Protein AF-A0A7K2VRA4-F1 (afdb_monomer_lite)

pLDDT: mean 86.41, std 10.92, range [53.72, 97.88]

Radius of gyration: 11.52 Å; chains: 1; bounding box: 28×20×28 Å

Secondary structure (DSSP, 8-state):
--------STT--HHHHHHHHHHHHHHHHHTT----HHHHHHHHHH---

Sequence (49 aa):
EMIRVNHYGPDATGQVVRRALAALGTALAAQGLTVDPEAAMAAVDEFVL

Structure (mmCIF, N/CA/C/O backbone):
data_AF-A0A7K2VRA4-F1
#
_entry.id   AF-A0A7K2VRA4-F1
#
loop_
_atom_site.group_PDB
_atom_site.id
_atom_site.type_symbol
_atom_site.label_atom_id
_atom_site.label_alt_id
_atom_site.label_comp_id
_atom_site.label_asym_id
_atom_site.label_entity_id
_atom_site.label_seq_id
_atom_site.pdbx_PDB_ins_code
_atom_site.Cartn_x
_atom_site.Cartn_y
_atom_site.Cartn_z
_atom_site.occupancy
_atom_site.B_iso_or_equiv
_atom_site.auth_seq_id
_atom_site.auth_comp_id
_atom_site.auth_asym_id
_atom_site.auth_atom_id
_atom_site.pdbx_PDB_model_num
ATOM 1 N N . GLU A 1 1 ? -11.379 -0.827 -2.925 1.00 56.06 1 GLU A N 1
ATOM 2 C CA . GLU A 1 1 ? -10.869 -0.177 -4.151 1.00 56.06 1 GLU A CA 1
ATOM 3 C C . GLU A 1 1 ? -9.354 -0.339 -4.174 1.00 56.06 1 GLU A C 1
ATOM 5 O O . GLU A 1 1 ? -8.758 -0.284 -3.105 1.00 56.06 1 GLU A O 1
ATOM 10 N N . MET A 1 2 ? -8.748 -0.653 -5.322 1.00 68.81 2 MET A N 1
ATOM 11 C CA . MET A 1 2 ? -7.321 -0.996 -5.402 1.00 68.81 2 MET A CA 1
ATOM 12 C C . MET A 1 2 ? -6.541 0.149 -6.054 1.00 68.81 2 MET A C 1
ATOM 14 O O . MET A 1 2 ? -6.854 0.552 -7.173 1.00 68.81 2 MET A O 1
ATOM 18 N N . ILE A 1 3 ? -5.516 0.659 -5.368 1.00 70.94 3 ILE A N 1
ATOM 19 C CA . ILE A 1 3 ? -4.609 1.679 -5.906 1.00 70.94 3 ILE A CA 1
ATOM 20 C C . ILE A 1 3 ? -3.398 0.967 -6.509 1.00 70.94 3 ILE A C 1
ATOM 22 O O . ILE A 1 3 ? -2.667 0.278 -5.800 1.00 70.94 3 ILE A O 1
ATOM 26 N N . ARG A 1 4 ? -3.164 1.148 -7.813 1.00 77.06 4 ARG A N 1
ATOM 27 C CA . ARG A 1 4 ? -1.964 0.644 -8.491 1.00 77.06 4 ARG A CA 1
ATOM 28 C C . ARG A 1 4 ? -0.900 1.734 -8.544 1.00 77.06 4 ARG A C 1
ATOM 30 O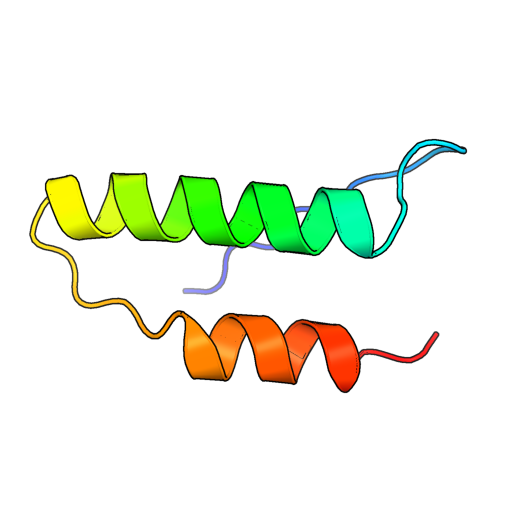 O . ARG A 1 4 ? -1.090 2.749 -9.210 1.00 77.06 4 ARG A O 1
ATOM 37 N N . VAL A 1 5 ? 0.236 1.496 -7.899 1.00 75.44 5 VAL A N 1
ATOM 38 C CA . VAL A 1 5 ? 1.419 2.362 -7.965 1.00 75.44 5 VAL A CA 1
ATOM 39 C C . VAL A 1 5 ? 2.484 1.631 -8.771 1.00 75.44 5 VAL A C 1
ATOM 41 O O . VAL A 1 5 ? 2.877 0.531 -8.402 1.00 75.44 5 VAL A O 1
ATOM 44 N N . ASN A 1 6 ? 2.940 2.220 -9.877 1.00 80.94 6 ASN A N 1
ATOM 45 C CA . ASN A 1 6 ? 4.013 1.639 -10.684 1.00 80.94 6 ASN A CA 1
ATOM 46 C C . ASN A 1 6 ? 5.272 2.489 -10.542 1.00 80.94 6 ASN A C 1
ATOM 48 O O . ASN A 1 6 ? 5.199 3.717 -10.608 1.00 80.94 6 ASN A O 1
ATOM 52 N N . HIS A 1 7 ? 6.417 1.831 -10.403 1.00 82.19 7 HIS A N 1
ATOM 53 C CA . HIS A 1 7 ? 7.727 2.461 -10.477 1.00 82.19 7 HIS A CA 1
ATOM 54 C C . HIS A 1 7 ? 8.428 1.970 -11.750 1.00 82.19 7 HIS A C 1
ATOM 56 O O . HIS A 1 7 ? 8.398 0.778 -12.043 1.00 82.19 7 HIS A O 1
ATOM 62 N N . TYR A 1 8 ? 9.010 2.886 -12.527 1.00 83.94 8 TYR A N 1
ATOM 63 C CA . TYR A 1 8 ? 9.638 2.595 -13.818 1.00 83.94 8 TYR A CA 1
ATOM 64 C C . TYR A 1 8 ? 11.054 3.166 -13.869 1.00 83.94 8 TYR A C 1
ATOM 66 O O . TYR A 1 8 ? 11.331 4.193 -13.249 1.00 83.94 8 TYR A O 1
ATOM 74 N N . GLY A 1 9 ? 11.915 2.533 -14.668 1.00 88.12 9 GLY A N 1
ATOM 75 C CA . GLY A 1 9 ? 13.306 2.938 -14.867 1.00 88.12 9 GLY A CA 1
ATOM 76 C C . GLY A 1 9 ? 14.308 1.985 -14.207 1.00 88.12 9 GLY A C 1
ATOM 77 O O . GLY A 1 9 ? 13.907 1.006 -13.580 1.00 88.12 9 GLY A O 1
ATOM 78 N N . PRO A 1 10 ? 15.617 2.246 -14.358 1.00 88.31 10 PRO A N 1
ATOM 79 C CA . PRO A 1 10 ? 16.678 1.362 -13.866 1.00 88.31 10 PRO A CA 1
ATOM 80 C C . PRO A 1 10 ? 16.669 1.169 -12.340 1.00 88.31 10 PRO A C 1
ATOM 82 O O . PRO A 1 10 ? 17.133 0.142 -11.855 1.00 88.31 10 PRO A O 1
ATOM 85 N N . ASP A 1 11 ? 16.086 2.107 -11.593 1.00 87.25 11 ASP A N 1
ATOM 86 C CA . ASP A 1 11 ? 15.977 2.034 -10.133 1.00 87.25 11 ASP A CA 1
ATOM 87 C C . ASP A 1 11 ? 14.747 1.248 -9.645 1.00 87.25 11 ASP A C 1
ATOM 89 O O . ASP A 1 11 ? 14.606 1.008 -8.442 1.00 87.25 11 ASP A O 1
ATOM 93 N N . ALA A 1 12 ? 13.881 0.790 -10.560 1.00 86.62 12 ALA A N 1
ATOM 94 C 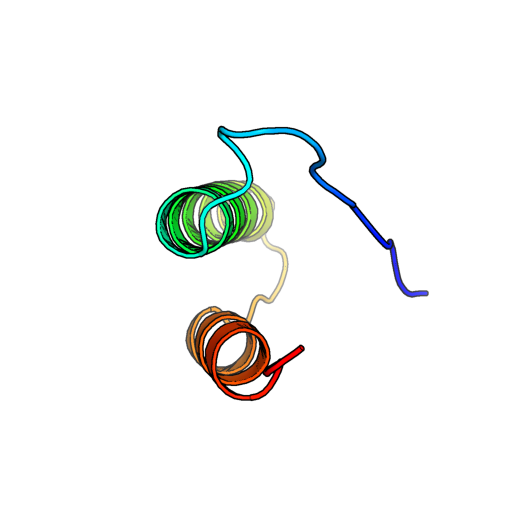CA . ALA A 1 12 ? 12.691 -0.008 -10.260 1.00 86.62 12 ALA A CA 1
ATOM 95 C C . ALA A 1 12 ? 13.036 -1.461 -9.900 1.00 86.62 12 ALA A C 1
ATOM 97 O O . ALA A 1 12 ? 12.595 -2.423 -10.524 1.00 86.62 12 ALA A O 1
ATOM 98 N N . THR A 1 13 ? 13.856 -1.615 -8.866 1.00 88.25 13 THR A N 1
ATOM 99 C CA . THR A 1 13 ? 14.297 -2.903 -8.342 1.00 88.25 13 THR A CA 1
ATOM 100 C C . THR A 1 13 ? 13.281 -3.461 -7.345 1.00 88.25 13 THR A C 1
ATOM 102 O O . THR A 1 13 ? 12.618 -2.715 -6.619 1.00 88.25 13 THR A O 1
ATOM 105 N N . GLY A 1 14 ? 13.219 -4.789 -7.214 1.00 86.06 14 GLY A N 1
ATOM 106 C CA . GLY A 1 14 ? 12.374 -5.433 -6.199 1.00 86.06 14 GLY A CA 1
ATOM 107 C C . GLY A 1 14 ? 12.702 -4.990 -4.764 1.00 86.06 14 GLY A C 1
ATOM 108 O O . GLY A 1 14 ? 11.815 -4.896 -3.920 1.00 86.06 14 GLY A O 1
ATOM 109 N N . GLN A 1 15 ? 13.960 -4.630 -4.478 1.00 89.12 15 GLN A N 1
ATOM 110 C CA . GLN A 1 15 ? 14.338 -4.083 -3.172 1.00 89.12 15 GLN A CA 1
ATOM 111 C C . GLN A 1 15 ? 13.705 -2.709 -2.912 1.00 89.12 15 GLN A C 1
ATOM 113 O O . GLN A 1 15 ? 13.264 -2.453 -1.791 1.00 89.12 15 GLN A O 1
ATOM 118 N N . VAL A 1 16 ? 13.631 -1.835 -3.922 1.00 91.12 16 VAL A N 1
ATOM 119 C CA . VAL A 1 16 ? 12.947 -0.536 -3.802 1.00 91.12 16 VAL A CA 1
ATOM 120 C C . VAL A 1 16 ? 11.456 -0.740 -3.543 1.00 91.12 16 VAL A C 1
ATOM 122 O O . VAL A 1 16 ? 10.915 -0.104 -2.638 1.00 91.12 16 VAL A O 1
ATOM 125 N N . VAL A 1 17 ? 10.816 -1.682 -4.243 1.00 88.62 17 VAL A N 1
ATOM 126 C CA . VAL A 1 17 ? 9.398 -2.023 -4.026 1.00 88.62 17 VAL A CA 1
ATOM 127 C C . VAL A 1 17 ? 9.154 -2.516 -2.597 1.00 88.62 17 VAL A C 1
ATOM 129 O O . VAL A 1 17 ? 8.280 -1.983 -1.912 1.00 88.62 17 VAL A O 1
ATOM 132 N N . ARG A 1 18 ? 9.971 -3.454 -2.095 1.00 90.88 18 ARG A N 1
ATOM 133 C CA . ARG A 1 18 ? 9.869 -3.941 -0.706 1.00 90.88 18 ARG A CA 1
ATOM 134 C C . ARG A 1 18 ? 10.010 -2.812 0.318 1.00 90.88 18 ARG A C 1
ATOM 136 O O . ARG A 1 18 ? 9.208 -2.714 1.244 1.00 90.88 18 ARG A O 1
ATOM 143 N N . ARG A 1 19 ? 10.988 -1.914 0.137 1.00 92.75 19 ARG A N 1
ATOM 144 C CA . ARG A 1 19 ? 11.182 -0.759 1.036 1.00 92.75 19 ARG A CA 1
ATOM 145 C C . ARG A 1 19 ? 10.003 0.213 0.989 1.00 92.75 19 ARG A C 1
ATOM 147 O O . ARG A 1 19 ? 9.589 0.701 2.039 1.00 92.75 19 ARG A O 1
ATOM 154 N N . ALA A 1 20 ? 9.458 0.478 -0.197 1.00 91.81 20 ALA A N 1
ATOM 155 C CA . ALA A 1 20 ? 8.302 1.352 -0.364 1.00 91.81 20 ALA A CA 1
ATOM 156 C C . ALA A 1 20 ? 7.052 0.783 0.326 1.00 91.81 20 ALA A C 1
ATOM 158 O O . ALA A 1 20 ? 6.379 1.507 1.057 1.00 91.81 20 ALA A O 1
ATOM 159 N N . LEU A 1 21 ? 6.776 -0.514 0.157 1.00 91.56 21 LEU A N 1
ATOM 160 C CA . LEU A 1 21 ? 5.648 -1.183 0.810 1.00 91.56 21 LEU A CA 1
ATOM 161 C C . LEU A 1 21 ? 5.794 -1.219 2.333 1.00 91.56 21 LEU A C 1
ATOM 163 O O . LEU A 1 21 ? 4.823 -0.947 3.035 1.00 91.56 21 LEU A O 1
ATOM 167 N N . ALA A 1 22 ? 6.998 -1.469 2.855 1.00 94.00 22 ALA A N 1
ATOM 168 C CA . ALA A 1 22 ? 7.253 -1.412 4.295 1.00 94.00 22 ALA A CA 1
ATOM 169 C C . ALA A 1 22 ? 6.999 -0.004 4.871 1.00 94.00 22 ALA A C 1
ATOM 171 O O . ALA A 1 22 ? 6.340 0.150 5.905 1.00 94.00 22 ALA A O 1
ATOM 172 N N . ALA A 1 23 ? 7.479 1.038 4.182 1.00 94.94 23 ALA A N 1
ATOM 173 C CA . ALA A 1 23 ? 7.253 2.428 4.577 1.00 94.94 23 ALA A CA 1
ATOM 174 C C . ALA A 1 23 ? 5.764 2.808 4.524 1.00 94.94 23 ALA A C 1
ATOM 176 O O . ALA A 1 23 ? 5.248 3.423 5.458 1.00 94.94 23 ALA A O 1
ATOM 177 N N . LEU A 1 24 ? 5.0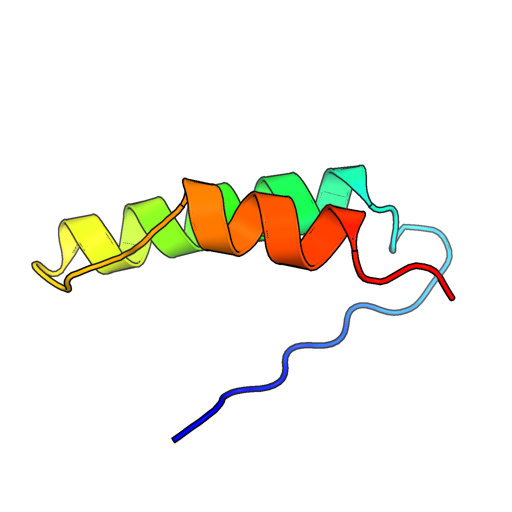59 2.400 3.465 1.00 92.88 24 LEU A N 1
ATOM 178 C CA . LEU A 1 24 ? 3.627 2.638 3.312 1.00 92.88 24 LEU A CA 1
ATOM 179 C C . LEU A 1 24 ? 2.813 1.916 4.392 1.00 92.88 24 LEU A C 1
ATOM 181 O O . LEU A 1 24 ? 1.963 2.537 5.024 1.00 92.88 24 LEU A O 1
ATOM 185 N N . GLY A 1 25 ? 3.101 0.637 4.647 1.00 94.00 25 GLY A N 1
ATOM 186 C CA . GLY A 1 25 ? 2.447 -0.138 5.702 1.00 94.00 25 GLY A CA 1
ATOM 187 C C . GLY A 1 25 ? 2.618 0.510 7.076 1.00 94.00 25 GLY A C 1
ATOM 188 O O . GLY A 1 25 ? 1.647 0.647 7.815 1.00 94.00 25 GLY A O 1
ATOM 189 N N . THR A 1 26 ? 3.823 1.008 7.374 1.00 96.88 26 THR A N 1
ATOM 190 C CA . THR A 1 26 ? 4.108 1.755 8.611 1.00 96.88 26 THR A CA 1
ATOM 191 C C . THR A 1 26 ? 3.260 3.025 8.711 1.00 96.88 26 THR A C 1
ATOM 193 O O . THR A 1 26 ? 2.658 3.286 9.752 1.00 96.88 26 THR A O 1
ATOM 196 N N . ALA A 1 27 ? 3.175 3.804 7.630 1.00 96.75 27 ALA A N 1
ATOM 197 C CA . ALA A 1 27 ? 2.395 5.039 7.601 1.00 96.75 27 ALA A CA 1
ATOM 198 C C . ALA A 1 27 ? 0.886 4.784 7.764 1.00 96.75 27 ALA A C 1
ATOM 200 O O . ALA A 1 27 ? 0.226 5.492 8.521 1.00 96.75 27 ALA A O 1
ATOM 201 N N . LEU A 1 28 ? 0.345 3.760 7.101 1.00 94.75 28 LEU A N 1
ATOM 202 C CA . LEU A 1 28 ? -1.069 3.385 7.206 1.00 94.75 28 LEU A CA 1
ATOM 203 C C . LEU A 1 28 ? -1.409 2.846 8.605 1.00 94.75 28 LEU A C 1
ATOM 205 O O . LEU A 1 28 ? -2.416 3.249 9.188 1.00 94.75 28 LEU A O 1
ATOM 209 N N . ALA A 1 29 ? -0.543 2.006 9.181 1.00 96.12 29 ALA A N 1
ATOM 210 C CA . ALA A 1 29 ? -0.703 1.512 10.548 1.00 96.12 29 ALA A CA 1
ATOM 211 C C . ALA A 1 29 ? -0.689 2.657 11.574 1.00 96.12 29 ALA A C 1
ATOM 213 O O . ALA A 1 29 ? -1.501 2.668 12.499 1.00 96.12 29 ALA A O 1
ATOM 214 N N . ALA A 1 30 ? 0.170 3.665 11.380 1.00 97.88 30 ALA A N 1
ATOM 215 C CA . ALA A 1 30 ? 0.201 4.862 12.223 1.00 97.88 30 ALA A CA 1
ATOM 216 C C . ALA A 1 30 ? -1.100 5.688 12.157 1.00 97.88 30 ALA A C 1
ATOM 218 O O . ALA A 1 30 ? -1.385 6.450 13.079 1.00 97.88 30 ALA A O 1
ATOM 219 N N . GLN A 1 31 ? -1.910 5.519 11.107 1.00 97.81 31 GLN A N 1
ATOM 220 C CA . GLN A 1 31 ? -3.251 6.108 10.995 1.00 97.81 31 GLN A CA 1
ATOM 221 C C . GLN A 1 31 ? -4.369 5.209 11.551 1.00 97.81 31 GLN A C 1
ATOM 223 O O . GLN A 1 31 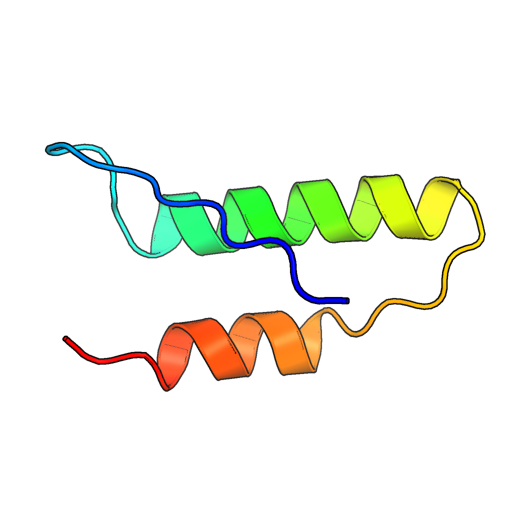? -5.545 5.536 11.412 1.00 97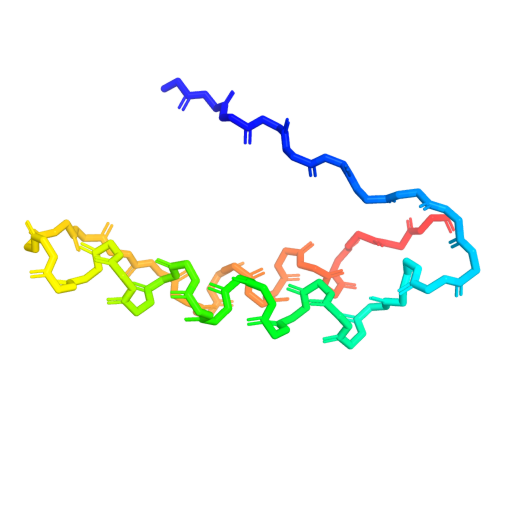.81 31 GLN A O 1
ATOM 228 N N . GLY A 1 32 ? -4.027 4.087 12.191 1.00 97.62 32 GLY A N 1
ATOM 229 C CA . GLY A 1 32 ? -4.995 3.147 12.763 1.00 97.62 32 GLY A CA 1
ATOM 230 C C . GLY A 1 32 ? -5.658 2.231 11.733 1.00 97.62 32 GLY A C 1
ATOM 231 O O . GLY A 1 32 ? -6.648 1.572 12.050 1.00 97.62 32 GLY A O 1
ATOM 232 N N . LEU A 1 33 ? -5.135 2.178 10.506 1.00 96.81 33 LEU A N 1
ATOM 233 C CA . LEU A 1 33 ? -5.637 1.274 9.479 1.00 96.81 33 LEU A CA 1
ATOM 234 C C . LEU A 1 33 ? -5.074 -0.131 9.686 1.00 96.81 33 LEU A C 1
ATOM 236 O O . LEU A 1 33 ? -3.906 -0.316 10.026 1.00 96.81 33 LEU A O 1
ATOM 240 N N . THR A 1 34 ? -5.911 -1.137 9.445 1.00 95.44 34 THR A N 1
ATOM 241 C CA . THR A 1 34 ? -5.464 -2.530 9.403 1.00 95.44 34 THR A CA 1
ATOM 242 C C . THR A 1 34 ? -4.638 -2.756 8.141 1.00 95.44 34 THR A C 1
ATOM 244 O O . THR A 1 34 ? -5.097 -2.470 7.036 1.00 95.44 34 THR A O 1
ATOM 247 N N . VAL A 1 35 ? -3.423 -3.272 8.310 1.00 93.81 35 VAL A N 1
ATOM 248 C CA . VAL A 1 35 ? -2.489 -3.595 7.226 1.00 93.81 35 VAL A CA 1
ATOM 249 C C . VAL A 1 35 ? -1.977 -5.022 7.385 1.00 93.81 35 VAL A C 1
ATOM 251 O O . VAL A 1 35 ? -1.888 -5.516 8.507 1.00 93.81 35 VAL A O 1
ATOM 254 N N . ASP A 1 36 ? -1.602 -5.654 6.273 1.00 94.38 36 ASP A N 1
ATOM 255 C CA . ASP A 1 36 ? -0.967 -6.977 6.242 1.00 94.38 36 ASP A CA 1
ATOM 256 C C . ASP A 1 36 ? 0.388 -6.890 5.511 1.00 94.38 36 ASP A C 1
ATOM 258 O O . ASP A 1 36 ? 0.448 -7.001 4.281 1.00 94.38 36 ASP A O 1
ATOM 262 N N . PRO A 1 37 ? 1.485 -6.599 6.240 1.00 90.62 37 PRO A N 1
ATOM 263 C CA . PRO A 1 37 ? 2.811 -6.467 5.643 1.00 90.62 37 PRO A CA 1
ATOM 264 C C . PRO A 1 37 ? 3.342 -7.779 5.062 1.00 90.62 37 PRO A C 1
ATOM 266 O O . PRO A 1 37 ? 4.030 -7.745 4.046 1.00 90.62 37 PRO A O 1
ATOM 269 N N . GLU A 1 38 ? 3.017 -8.917 5.678 1.00 92.00 38 GLU A N 1
ATOM 270 C CA . GLU A 1 38 ? 3.470 -10.238 5.227 1.00 92.00 38 GLU A CA 1
ATOM 271 C C . GLU A 1 38 ? 2.821 -10.595 3.890 1.00 92.00 38 GLU A C 1
ATOM 273 O O . GLU A 1 38 ? 3.526 -10.916 2.932 1.00 92.00 38 GLU A O 1
ATOM 278 N N . ALA A 1 39 ? 1.498 -10.431 3.770 1.00 91.12 39 ALA A N 1
ATOM 279 C CA . ALA A 1 39 ? 0.811 -10.634 2.497 1.00 91.12 39 ALA A CA 1
ATOM 280 C C . ALA A 1 39 ? 1.313 -9.666 1.414 1.00 91.12 39 ALA A C 1
ATOM 282 O O . ALA A 1 39 ? 1.461 -10.054 0.255 1.00 91.12 39 ALA A O 1
ATOM 283 N N . ALA A 1 40 ? 1.626 -8.417 1.780 1.00 89.19 40 ALA A N 1
ATOM 284 C CA . ALA A 1 40 ? 2.210 -7.456 0.850 1.00 89.19 40 ALA A CA 1
ATOM 285 C C . ALA A 1 40 ? 3.606 -7.881 0.359 1.00 89.19 40 ALA A C 1
ATOM 287 O O . ALA A 1 40 ? 3.907 -7.677 -0.816 1.00 89.19 40 ALA A O 1
ATOM 288 N N . MET A 1 41 ? 4.452 -8.467 1.216 1.00 89.44 41 MET A N 1
ATOM 289 C CA . MET A 1 41 ? 5.763 -8.988 0.801 1.00 89.44 41 MET A CA 1
ATOM 290 C C . MET A 1 41 ? 5.623 -10.238 -0.073 1.00 89.44 41 MET A C 1
ATOM 292 O O . MET A 1 41 ? 6.262 -10.306 -1.122 1.00 89.44 41 MET A O 1
ATOM 296 N N . ALA A 1 42 ? 4.745 -11.175 0.297 1.00 88.94 42 ALA A N 1
ATOM 297 C CA . ALA A 1 42 ? 4.471 -12.369 -0.503 1.00 88.94 42 ALA A CA 1
ATOM 298 C C . ALA A 1 42 ? 3.991 -12.003 -1.917 1.00 88.94 42 ALA A C 1
ATOM 300 O O . ALA A 1 42 ? 4.495 -12.533 -2.904 1.00 88.94 42 ALA A O 1
ATOM 301 N N . ALA A 1 43 ? 3.101 -11.012 -2.029 1.00 85.56 43 ALA A N 1
ATOM 302 C CA . ALA A 1 43 ? 2.610 -10.534 -3.316 1.00 85.56 43 ALA A CA 1
ATOM 303 C C . ALA A 1 43 ? 3.713 -9.940 -4.210 1.00 85.56 43 ALA A C 1
ATOM 305 O O . ALA A 1 43 ? 3.603 -10.022 -5.430 1.00 85.56 43 ALA A O 1
ATOM 306 N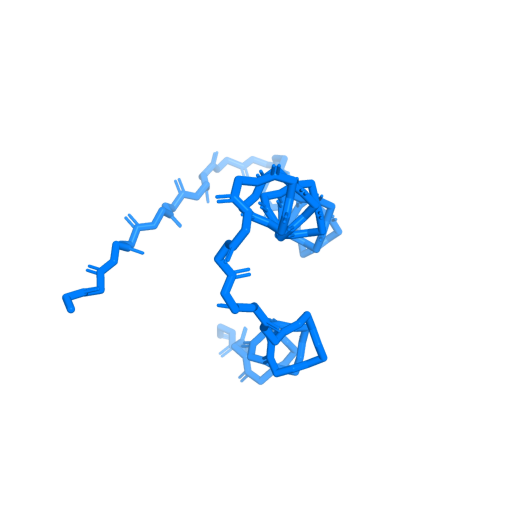 N . VAL A 1 44 ? 4.772 -9.348 -3.640 1.00 83.44 44 VAL A N 1
ATOM 307 C CA . VAL A 1 44 ? 5.935 -8.882 -4.422 1.00 83.44 44 VAL A CA 1
ATOM 308 C C . VAL A 1 44 ? 6.729 -10.056 -4.974 1.00 83.44 44 VAL A C 1
ATOM 310 O O . VAL A 1 44 ? 7.166 -10.002 -6.120 1.00 83.44 44 VAL A O 1
ATOM 313 N N . ASP A 1 45 ? 6.927 -11.093 -4.164 1.00 80.75 45 ASP A N 1
ATOM 314 C CA . ASP A 1 45 ? 7.746 -12.244 -4.538 1.00 80.75 45 ASP A CA 1
ATOM 315 C C . ASP A 1 45 ? 7.017 -13.181 -5.525 1.00 80.75 45 ASP A C 1
ATOM 317 O O . ASP A 1 45 ? 7.662 -13.808 -6.365 1.00 80.75 45 ASP A O 1
ATOM 321 N N . GLU A 1 46 ? 5.680 -13.229 -5.490 1.00 77.25 46 GLU A N 1
ATOM 322 C CA . GLU A 1 46 ? 4.844 -13.933 -6.478 1.00 77.25 46 GLU A CA 1
ATOM 323 C C . GLU A 1 46 ? 4.754 -13.201 -7.830 1.00 77.25 46 GLU A C 1
ATOM 325 O O . GLU A 1 46 ? 4.485 -13.826 -8.859 1.00 77.25 46 GLU A O 1
ATOM 330 N N . PHE A 1 47 ? 4.998 -11.886 -7.856 1.00 67.06 47 PHE A N 1
ATOM 331 C CA . PHE A 1 47 ? 4.960 -11.069 -9.072 1.00 67.06 47 PHE A CA 1
ATOM 332 C C . PHE A 1 47 ? 6.255 -11.235 -9.886 1.00 67.06 47 PHE A C 1
ATOM 334 O O . PHE A 1 47 ? 7.092 -10.337 -9.984 1.00 67.06 47 PHE A O 1
ATOM 341 N N . VAL A 1 48 ? 6.436 -12.417 -10.473 1.00 53.72 48 VAL A N 1
ATOM 342 C CA . VAL A 1 48 ? 7.503 -12.680 -11.445 1.00 53.72 48 VAL A CA 1
ATOM 343 C C . VAL A 1 48 ? 7.044 -12.173 -12.818 1.00 53.72 48 VAL A C 1
ATOM 345 O O . VAL A 1 48 ? 6.005 -12.600 -13.318 1.00 53.72 48 VAL A O 1
ATOM 348 N N . LEU A 1 49 ? 7.802 -11.230 -13.391 1.00 55.03 49 LEU A N 1
ATOM 349 C CA . LEU A 1 49 ? 7.622 -10.715 -14.759 1.00 55.03 49 LEU A CA 1
ATOM 350 C C . LEU A 1 49 ? 8.004 -11.749 -15.822 1.00 55.03 49 LEU A C 1
ATOM 352 O O . LEU A 1 49 ? 9.032 -12.438 -15.626 1.00 55.03 49 LEU A O 1
#

Foldseek 3Di:
DDDDDDDDDPPRDLVVQLVVLVVVQVVCVVVVDDDDSPVSNVVSVVPDD